Protein AF-A0A931W8F1-F1 (afdb_monomer_lite)

pLDDT: mean 91.64, std 8.69, range [52.78, 97.44]

Secondary structure (DSSP, 8-state):
-HHHHHHHHHHHHHHHHHHHHHHHHTT----HHHHHHHHHHHHTTS-HHHHTT--HHHHHHHHHHHHHHHHHHHHHHHT-

Rad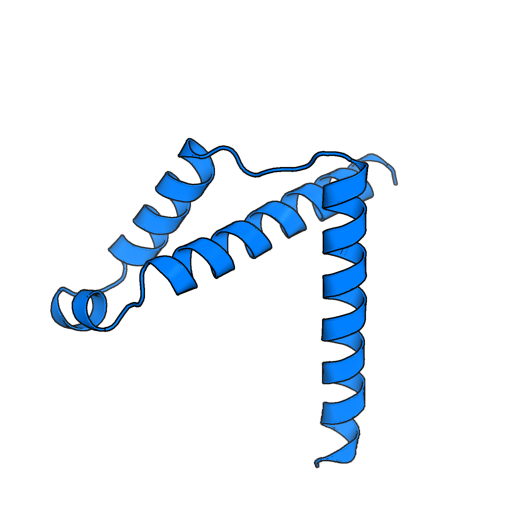ius of gyration: 15.7 Å; chains: 1; bounding box: 34×37×34 Å

Foldseek 3Di:
DVPVVVVVVVVVVVVLVVLVVLCVVVVPWDDPVRLVVVLVVVCVVDDPVVVVVDDSVVVSVVSRSVVSSVVSVVVVVVVD

Structure (mmCIF, N/CA/C/O backbone):
data_AF-A0A931W8F1-F1
#
_entry.id   AF-A0A931W8F1-F1
#
loop_
_atom_site.group_PDB
_atom_site.id
_atom_site.type_symbol
_atom_site.label_atom_id
_atom_site.label_alt_id
_atom_site.label_comp_id
_atom_site.label_asym_id
_atom_site.label_entity_id
_atom_site.label_seq_id
_atom_site.pdbx_PDB_ins_code
_atom_site.Cartn_x
_atom_site.Cartn_y
_atom_site.Cartn_z
_atom_site.occupancy
_atom_site.B_iso_or_equiv
_atom_site.auth_seq_id
_atom_site.auth_comp_id
_atom_site.auth_asym_id
_atom_site.auth_atom_id
_atom_site.pdbx_PDB_model_num
ATOM 1 N N . LEU A 1 1 ? 4.782 -24.901 -16.234 1.00 57.28 1 LEU A N 1
ATOM 2 C CA . LEU A 1 1 ? 4.950 -23.597 -15.548 1.00 57.28 1 LEU A CA 1
ATOM 3 C C . LEU A 1 1 ? 3.655 -22.789 -15.382 1.00 57.28 1 LEU A C 1
ATOM 5 O O . LEU A 1 1 ? 3.352 -22.445 -14.255 1.00 57.28 1 LEU A O 1
ATOM 9 N N . LYS A 1 2 ? 2.836 -22.529 -16.417 1.00 62.12 2 LYS A N 1
ATOM 10 C CA . LYS A 1 2 ? 1.618 -21.679 -16.297 1.00 62.12 2 LYS A CA 1
ATOM 11 C C . LYS A 1 2 ? 0.577 -22.081 -15.227 1.00 62.12 2 LYS A C 1
ATOM 13 O O . LYS A 1 2 ? -0.141 -21.213 -14.751 1.00 62.12 2 LYS A O 1
ATOM 18 N N . LYS A 1 3 ? 0.456 -23.366 -14.867 1.00 66.81 3 LYS A N 1
ATOM 19 C CA . LYS A 1 3 ? -0.562 -23.834 -13.904 1.00 66.81 3 LYS A CA 1
ATOM 20 C C . LYS A 1 3 ? -0.263 -23.452 -12.448 1.00 66.81 3 LYS A C 1
ATOM 22 O O . LYS A 1 3 ? -1.204 -23.113 -11.748 1.00 66.81 3 LYS A O 1
ATOM 27 N N . SER A 1 4 ? 0.999 -23.460 -12.005 1.00 69.38 4 SER A N 1
ATOM 28 C CA . SER A 1 4 ? 1.332 -23.122 -10.608 1.00 69.38 4 SER A CA 1
ATOM 29 C C . SER A 1 4 ? 1.186 -21.625 -10.322 1.00 69.38 4 SER A C 1
ATOM 31 O O . SER A 1 4 ? 0.662 -21.241 -9.289 1.00 69.38 4 SER A O 1
ATOM 33 N N . TRP A 1 5 ? 1.516 -20.776 -11.295 1.00 84.62 5 TRP A N 1
ATOM 34 C CA . TRP A 1 5 ? 1.427 -19.318 -11.161 1.00 84.62 5 TRP A CA 1
ATOM 35 C C . TRP A 1 5 ? -0.021 -18.814 -11.104 1.00 84.62 5 TRP A C 1
ATOM 37 O O . TRP A 1 5 ? -0.276 -17.707 -10.632 1.00 84.62 5 TRP A O 1
ATOM 47 N N . LYS A 1 6 ? -0.971 -19.615 -11.605 1.00 88.88 6 LYS A N 1
ATOM 48 C CA . LYS A 1 6 ? -2.391 -19.262 -11.649 1.00 88.88 6 LYS A CA 1
ATOM 49 C C . LYS A 1 6 ? -3.009 -19.242 -10.254 1.00 88.88 6 LYS A C 1
ATOM 51 O O . LYS A 1 6 ? -3.728 -18.298 -9.939 1.00 88.88 6 LYS A O 1
ATOM 56 N N . GLU A 1 7 ? -2.726 -20.254 -9.440 1.00 90.31 7 GLU A N 1
ATOM 57 C CA . GLU A 1 7 ? -3.265 -20.317 -8.079 1.00 90.31 7 GLU A CA 1
ATOM 58 C C . GLU A 1 7 ? -2.640 -19.234 -7.197 1.00 90.31 7 GLU A C 1
ATOM 60 O O . GLU A 1 7 ? -3.364 -18.534 -6.497 1.00 90.31 7 GLU A O 1
ATOM 65 N N . ASP A 1 8 ? -1.339 -18.972 -7.336 1.00 90.56 8 ASP A N 1
ATOM 66 C CA . ASP A 1 8 ? -0.685 -17.869 -6.622 1.00 90.56 8 ASP A CA 1
ATOM 67 C C . ASP A 1 8 ? -1.261 -16.502 -7.008 1.00 90.56 8 ASP A C 1
ATOM 69 O O . ASP A 1 8 ? -1.508 -15.653 -6.151 1.00 90.56 8 ASP A O 1
ATOM 73 N N . ALA A 1 9 ? -1.506 -16.273 -8.304 1.00 92.06 9 ALA A N 1
ATOM 74 C CA . ALA A 1 9 ? -2.143 -15.044 -8.771 1.00 92.06 9 ALA A CA 1
ATOM 75 C C . ALA A 1 9 ? -3.567 -14.905 -8.218 1.00 92.06 9 ALA A C 1
ATOM 77 O O . ALA A 1 9 ? -3.948 -13.827 -7.765 1.00 92.06 9 ALA A O 1
ATOM 78 N N . ARG A 1 10 ? -4.335 -16.001 -8.206 1.00 94.31 10 ARG A N 1
ATOM 79 C CA . ARG A 1 10 ? -5.680 -16.027 -7.627 1.00 94.31 10 ARG A CA 1
ATOM 80 C C . ARG A 1 10 ? -5.649 -15.698 -6.136 1.00 94.31 10 ARG A C 1
ATOM 82 O O . ARG A 1 10 ? -6.429 -14.854 -5.704 1.00 94.31 10 ARG A O 1
ATOM 89 N N . HIS A 1 11 ? -4.755 -16.320 -5.368 1.00 94.25 11 HIS A N 1
ATOM 90 C CA . HIS A 1 11 ? -4.606 -16.037 -3.941 1.00 94.25 11 HIS A CA 1
ATOM 91 C C . HIS A 1 11 ? -4.258 -14.571 -3.694 1.00 94.25 11 HIS A C 1
ATOM 93 O O . HIS A 1 11 ? -4.924 -13.928 -2.888 1.00 94.25 11 HIS A O 1
ATOM 99 N N . ARG A 1 12 ? -3.297 -14.006 -4.439 1.00 92.75 12 ARG A N 1
ATOM 100 C CA . ARG A 1 12 ? -2.937 -12.581 -4.320 1.00 92.75 12 ARG A CA 1
ATOM 101 C C . ARG A 1 12 ? -4.125 -11.651 -4.563 1.00 92.75 12 ARG A C 1
ATOM 103 O O . ARG A 1 12 ? -4.321 -10.715 -3.795 1.00 92.75 12 ARG A O 1
ATOM 110 N N . VAL A 1 13 ? -4.937 -11.926 -5.586 1.00 94.50 13 VAL A N 1
ATOM 111 C CA . VAL A 1 13 ? -6.142 -11.127 -5.863 1.00 94.50 13 VAL A CA 1
ATOM 112 C C . VAL A 1 13 ? -7.158 -11.251 -4.729 1.00 94.50 13 VAL A C 1
ATOM 114 O O . VAL A 1 13 ? -7.677 -10.238 -4.272 1.00 94.50 13 VAL A O 1
ATOM 117 N N . ILE A 1 14 ? -7.423 -12.469 -4.248 1.00 96.69 14 ILE A N 1
ATOM 118 C CA . ILE A 1 14 ? -8.377 -12.696 -3.153 1.00 96.69 14 ILE A CA 1
ATOM 119 C C . ILE A 1 14 ? -7.934 -11.954 -1.887 1.00 96.69 14 ILE A C 1
ATOM 121 O O . ILE A 1 14 ? -8.735 -11.217 -1.318 1.00 96.69 14 ILE A O 1
ATOM 125 N N . PHE A 1 15 ? -6.672 -12.093 -1.475 1.00 95.44 15 PHE A N 1
ATOM 126 C CA . PHE A 1 15 ? -6.158 -11.385 -0.300 1.00 95.44 15 PHE A CA 1
ATOM 127 C C . PHE A 1 15 ? -6.211 -9.868 -0.479 1.00 95.44 15 PHE A C 1
ATOM 129 O O . PHE A 1 15 ? -6.669 -9.179 0.426 1.00 95.44 15 PHE A O 1
ATOM 136 N N . GLY A 1 16 ? -5.850 -9.346 -1.656 1.00 94.31 16 GLY A N 1
ATOM 137 C CA . GLY A 1 16 ? -5.973 -7.914 -1.943 1.00 94.31 16 GLY A CA 1
ATOM 138 C C . GLY A 1 16 ? -7.410 -7.396 -1.805 1.00 94.31 16 GLY A C 1
ATOM 139 O O . GLY A 1 16 ? -7.633 -6.341 -1.216 1.00 94.31 16 GLY A O 1
ATOM 140 N N . LEU A 1 17 ? -8.400 -8.160 -2.282 1.00 96.00 17 LEU A N 1
ATOM 141 C CA . LEU A 1 17 ? -9.818 -7.810 -2.132 1.00 96.00 17 LEU A CA 1
ATOM 142 C C . LEU A 1 17 ? -10.283 -7.862 -0.671 1.00 96.00 17 LEU A C 1
ATOM 144 O O . LEU A 1 17 ? -11.047 -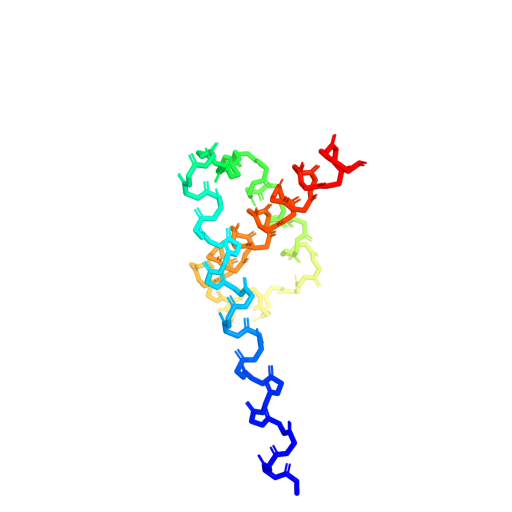6.995 -0.248 1.00 96.00 17 LEU A O 1
ATOM 148 N N . ILE A 1 18 ? -9.826 -8.854 0.097 1.00 97.12 18 ILE A N 1
ATOM 149 C CA . ILE A 1 18 ? -10.153 -8.984 1.523 1.00 97.12 18 ILE A CA 1
ATOM 150 C C . ILE A 1 18 ? -9.592 -7.794 2.306 1.00 97.12 18 ILE A C 1
ATOM 152 O O . ILE A 1 18 ? -10.351 -7.137 3.015 1.00 97.12 18 ILE A O 1
ATOM 156 N N . LEU A 1 19 ? -8.305 -7.475 2.134 1.00 96.69 19 LEU A N 1
ATOM 157 C CA . LEU A 1 19 ? -7.657 -6.346 2.811 1.00 96.69 19 LEU A CA 1
ATOM 158 C C . LEU A 1 19 ? -8.346 -5.020 2.464 1.00 96.69 19 LEU A C 1
ATOM 160 O O . LEU A 1 19 ? -8.666 -4.238 3.357 1.00 96.69 19 LEU A O 1
ATOM 164 N N . SER A 1 20 ? -8.670 -4.807 1.184 1.00 95.00 20 SER A N 1
ATOM 165 C CA . SER A 1 20 ? -9.400 -3.616 0.735 1.00 95.00 20 SER A CA 1
ATOM 166 C C . SER A 1 20 ? -10.790 -3.505 1.372 1.00 95.00 20 SER A C 1
ATOM 168 O O . SER A 1 20 ? -11.208 -2.413 1.767 1.00 95.00 20 SER A O 1
ATOM 170 N N . ASN A 1 21 ? -11.507 -4.625 1.513 1.00 97.12 21 ASN A N 1
ATOM 171 C CA . ASN A 1 21 ? -12.818 -4.629 2.156 1.00 97.12 21 ASN A CA 1
ATOM 172 C C . ASN A 1 21 ? -12.723 -4.321 3.657 1.00 97.12 21 ASN A C 1
ATOM 174 O O . ASN A 1 21 ? -13.480 -3.482 4.140 1.00 97.12 21 ASN A O 1
ATOM 178 N N . ILE A 1 22 ? -11.768 -4.927 4.371 1.00 97.44 22 ILE A N 1
ATOM 179 C CA . ILE A 1 22 ? -11.542 -4.647 5.799 1.00 97.44 22 ILE A CA 1
ATOM 180 C C . ILE A 1 22 ? -11.205 -3.168 5.989 1.00 97.44 22 ILE A C 1
ATOM 182 O O . ILE A 1 22 ? -11.862 -2.484 6.768 1.00 97.44 22 ILE A O 1
ATOM 186 N N . ALA A 1 23 ? -10.259 -2.633 5.213 1.00 97.06 23 ALA A N 1
ATOM 187 C CA . ALA A 1 23 ? -9.892 -1.223 5.298 1.00 97.06 23 ALA A CA 1
ATOM 188 C C . ALA A 1 23 ? -11.087 -0.287 5.065 1.00 97.06 23 ALA A C 1
ATOM 190 O O . ALA A 1 23 ? -11.230 0.727 5.747 1.00 97.06 23 ALA A O 1
ATOM 191 N N . LYS A 1 24 ? -11.980 -0.634 4.129 1.00 96.62 24 LYS A N 1
ATOM 192 C CA . LYS A 1 24 ? -13.209 0.127 3.880 1.00 96.62 24 LYS A CA 1
ATOM 193 C C . LYS A 1 24 ? -14.183 0.059 5.057 1.00 96.62 24 LYS A C 1
ATOM 195 O O . LYS A 1 24 ? -14.773 1.085 5.390 1.00 96.62 24 LYS A O 1
ATOM 200 N N . GLN A 1 25 ? -14.386 -1.122 5.638 1.00 97.31 25 GLN A N 1
ATOM 201 C CA . GLN A 1 25 ? -15.310 -1.329 6.757 1.00 97.31 25 GLN A CA 1
ATOM 202 C C . GLN A 1 25 ? -14.840 -0.608 8.024 1.00 97.31 25 GLN A C 1
ATOM 204 O O . GLN A 1 25 ? -15.640 0.043 8.688 1.00 97.31 25 GLN A O 1
ATOM 209 N N . GLU A 1 26 ? -13.538 -0.652 8.283 1.00 96.12 26 GLU A N 1
ATOM 210 C CA . GLU A 1 26 ? -12.892 -0.070 9.465 1.00 96.12 26 GLU A CA 1
ATOM 211 C C . GLU A 1 26 ? -12.505 1.408 9.268 1.00 96.12 26 GLU A C 1
ATOM 213 O O . GLU A 1 26 ? -11.964 2.054 10.162 1.00 96.12 26 GLU A O 1
ATOM 218 N N . GLY A 1 27 ? -12.762 1.972 8.082 1.00 95.81 27 GLY A N 1
ATOM 219 C CA . GLY A 1 27 ? -12.438 3.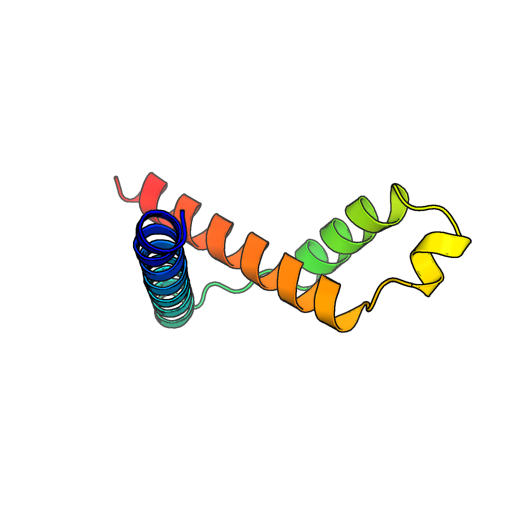364 7.768 1.00 95.81 27 GLY A CA 1
ATOM 220 C C . GLY A 1 27 ? -10.935 3.667 7.737 1.00 95.81 27 GLY A C 1
ATOM 221 O O . GLY A 1 27 ? -10.544 4.824 7.895 1.00 95.81 27 GLY A O 1
ATOM 222 N N . LEU A 1 28 ? -10.090 2.657 7.515 1.00 95.75 28 LEU A N 1
ATOM 223 C CA . LEU A 1 28 ? -8.635 2.791 7.507 1.00 95.75 28 LEU A CA 1
ATOM 224 C C . LEU A 1 28 ? -8.173 3.512 6.244 1.00 95.75 28 LEU A C 1
ATOM 226 O O . LEU A 1 28 ? -8.337 3.025 5.121 1.00 95.75 28 LEU A O 1
ATOM 230 N N . LYS A 1 29 ? -7.564 4.680 6.434 1.00 95.00 29 LYS A N 1
ATOM 231 C CA . LYS A 1 29 ? -6.951 5.472 5.370 1.00 95.00 29 LYS A CA 1
ATOM 232 C C . LYS A 1 29 ? -5.602 5.998 5.855 1.00 95.00 29 LYS A C 1
ATOM 234 O O . LYS A 1 29 ? -5.558 6.560 6.951 1.00 95.00 29 LYS A O 1
ATOM 239 N N . PRO A 1 30 ? -4.530 5.855 5.060 1.00 92.56 30 PRO A N 1
ATOM 240 C CA . PRO A 1 30 ? -3.276 6.539 5.335 1.00 92.56 30 PRO A CA 1
ATOM 241 C C . PRO A 1 30 ? -3.505 8.049 5.444 1.00 92.56 30 PRO A C 1
ATOM 243 O O . PRO A 1 30 ? -4.298 8.613 4.690 1.00 92.56 30 PRO A O 1
ATOM 246 N N . LEU A 1 31 ? -2.808 8.698 6.375 1.00 93.12 31 LEU A N 1
ATOM 247 C CA . LEU A 1 31 ? -2.757 10.157 6.436 1.00 93.12 31 LEU A CA 1
ATOM 248 C C . LEU A 1 31 ? -1.961 10.692 5.240 1.00 93.12 31 LEU A C 1
ATOM 250 O O . LEU A 1 31 ? -0.926 10.121 4.890 1.00 93.12 31 LEU A O 1
ATOM 254 N N . ASP A 1 32 ? -2.393 11.819 4.673 1.00 90.88 32 ASP A N 1
ATOM 255 C CA . ASP A 1 32 ? -1.738 12.445 3.513 1.00 90.88 32 ASP A CA 1
ATOM 256 C C . ASP A 1 32 ? -0.250 12.743 3.774 1.00 90.88 32 ASP A C 1
ATOM 258 O O . ASP A 1 32 ? 0.600 12.576 2.898 1.00 90.88 32 ASP A O 1
ATOM 262 N N . GLU A 1 33 ? 0.084 13.126 5.011 1.00 92.62 33 GLU A N 1
ATOM 263 C CA . GLU A 1 33 ? 1.464 13.354 5.446 1.00 92.62 33 GLU A CA 1
ATOM 264 C C . GLU A 1 33 ? 2.291 12.059 5.439 1.00 92.62 33 GLU A C 1
ATOM 266 O O . GLU A 1 33 ? 3.418 12.043 4.945 1.00 92.62 33 GLU A O 1
ATOM 271 N N . ALA A 1 34 ? 1.734 10.950 5.936 1.00 89.88 34 ALA A N 1
ATOM 272 C CA . ALA A 1 34 ? 2.417 9.656 5.949 1.00 89.88 34 ALA A CA 1
ATOM 273 C C . ALA A 1 34 ? 2.661 9.140 4.523 1.00 89.88 34 ALA A C 1
ATOM 275 O O . ALA A 1 34 ? 3.751 8.654 4.221 1.00 89.88 34 ALA A O 1
ATOM 276 N N . LEU A 1 35 ? 1.671 9.306 3.640 1.00 93.69 35 LEU A N 1
ATOM 277 C CA . LEU A 1 35 ? 1.774 8.964 2.224 1.00 93.69 35 LEU A CA 1
ATOM 278 C C . LEU A 1 35 ? 2.871 9.780 1.528 1.00 93.69 35 LEU A C 1
ATOM 280 O O . LEU A 1 35 ? 3.740 9.211 0.865 1.00 93.69 35 LEU A O 1
ATOM 284 N N . SER A 1 36 ? 2.870 11.099 1.727 1.00 93.75 36 SER A N 1
ATOM 285 C CA . SER A 1 36 ? 3.856 12.008 1.128 1.00 93.75 36 SER A CA 1
ATOM 286 C C . SER A 1 36 ? 5.275 11.701 1.610 1.00 93.75 36 SER A C 1
ATOM 288 O O . SER A 1 36 ? 6.192 11.573 0.798 1.00 93.75 36 SER A O 1
ATOM 290 N N . ASN A 1 37 ? 5.447 11.493 2.918 1.00 95.19 37 ASN A N 1
ATOM 291 C CA . ASN A 1 37 ? 6.735 11.138 3.511 1.00 95.19 37 ASN A CA 1
ATOM 292 C C . ASN A 1 37 ? 7.293 9.828 2.940 1.00 95.19 37 ASN A C 1
ATOM 294 O O . ASN A 1 37 ? 8.497 9.719 2.700 1.00 95.19 37 ASN A O 1
ATOM 298 N N . GLU A 1 38 ? 6.438 8.832 2.712 1.00 94.44 38 GLU A N 1
ATOM 299 C CA . GLU A 1 38 ? 6.867 7.544 2.171 1.00 94.44 38 GLU A CA 1
ATOM 300 C C . GLU A 1 38 ? 7.216 7.632 0.676 1.00 94.44 38 GLU A C 1
ATOM 302 O O . GLU A 1 38 ? 8.251 7.109 0.254 1.00 94.44 38 GLU A O 1
ATOM 307 N N . ILE A 1 39 ? 6.434 8.386 -0.107 1.00 94.62 39 ILE A N 1
ATOM 308 C CA . ILE A 1 39 ? 6.766 8.717 -1.503 1.00 94.62 39 ILE A CA 1
ATOM 309 C C . ILE A 1 39 ? 8.139 9.391 -1.574 1.00 94.62 39 ILE A C 1
ATOM 311 O O . ILE A 1 39 ? 9.002 8.967 -2.345 1.00 94.62 39 ILE A O 1
ATOM 315 N N . GLU A 1 40 ? 8.379 10.413 -0.753 1.00 94.06 40 GLU A N 1
ATOM 316 C CA . GLU A 1 40 ? 9.653 11.132 -0.747 1.00 94.06 40 GLU A CA 1
ATOM 317 C C . GLU A 1 40 ? 10.836 10.234 -0.379 1.00 94.06 40 GLU A C 1
ATOM 319 O O . GLU A 1 40 ? 11.889 10.318 -1.017 1.00 94.06 40 GLU A O 1
ATOM 324 N N . LYS A 1 41 ? 10.688 9.358 0.623 1.00 94.12 41 LYS A N 1
ATOM 325 C CA . LYS A 1 41 ? 11.733 8.386 0.986 1.00 94.12 41 LYS A CA 1
ATOM 326 C C . LYS A 1 41 ? 12.090 7.470 -0.179 1.00 94.12 41 LYS A C 1
ATOM 328 O O . LYS A 1 41 ? 13.273 7.225 -0.402 1.00 94.12 41 LYS A O 1
ATOM 333 N N . ILE A 1 42 ? 11.095 6.981 -0.917 1.00 91.38 42 ILE A N 1
ATOM 334 C CA . ILE A 1 42 ? 11.324 6.112 -2.075 1.00 91.38 42 ILE A CA 1
ATOM 335 C C . ILE A 1 42 ? 12.042 6.891 -3.176 1.00 91.38 42 ILE A C 1
ATOM 337 O O . ILE A 1 42 ? 13.071 6.432 -3.671 1.00 91.38 42 ILE A O 1
ATOM 341 N N . LEU A 1 43 ? 11.556 8.090 -3.511 1.00 93.06 43 LEU A N 1
ATOM 342 C CA . LEU A 1 43 ? 12.116 8.920 -4.581 1.00 93.06 43 LEU A CA 1
ATOM 343 C C . LEU A 1 43 ? 13.553 9.384 -4.301 1.00 93.06 43 LEU A C 1
ATOM 345 O O . L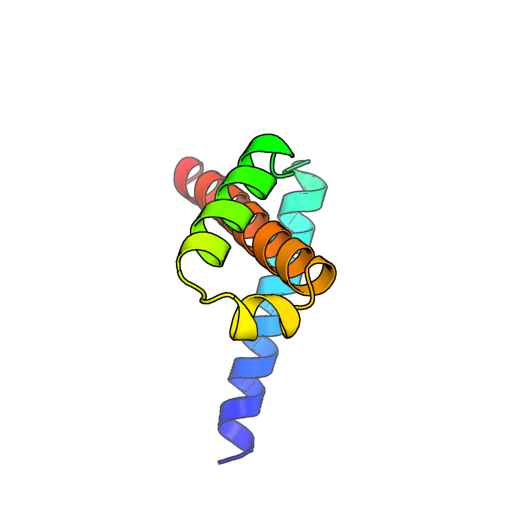EU A 1 43 ? 14.326 9.527 -5.246 1.00 93.06 43 LEU A O 1
ATOM 349 N N . LYS A 1 44 ? 13.950 9.555 -3.030 1.00 93.94 44 LYS A N 1
ATOM 350 C CA . LYS A 1 44 ? 15.335 9.901 -2.643 1.00 93.94 44 LYS A CA 1
ATOM 351 C C . LYS A 1 44 ? 16.381 8.895 -3.128 1.00 93.94 44 LYS A C 1
ATOM 353 O O . LYS A 1 44 ? 17.542 9.265 -3.272 1.00 93.94 44 LYS A O 1
ATOM 358 N N . ASN A 1 45 ? 15.982 7.652 -3.391 1.00 92.25 45 ASN A N 1
ATOM 359 C CA . ASN A 1 45 ? 16.890 6.604 -3.854 1.00 92.25 45 ASN A CA 1
ATOM 360 C C . ASN A 1 45 ? 17.091 6.595 -5.379 1.00 92.25 45 ASN A C 1
ATOM 362 O O . ASN A 1 45 ? 17.876 5.791 -5.878 1.00 92.25 45 ASN A O 1
ATOM 366 N N . TYR A 1 46 ? 16.403 7.469 -6.122 1.00 91.75 46 TYR A N 1
ATOM 367 C CA . TYR A 1 46 ? 16.453 7.514 -7.583 1.00 91.75 46 TYR A CA 1
ATOM 368 C C . TYR A 1 46 ? 17.184 8.756 -8.094 1.00 91.75 46 TYR A C 1
ATOM 370 O O . TYR A 1 46 ? 17.036 9.861 -7.572 1.00 91.75 46 TYR A O 1
ATOM 378 N N . GLY A 1 47 ? 17.968 8.574 -9.159 1.00 92.75 47 GLY A N 1
ATOM 379 C CA . GLY A 1 47 ? 18.657 9.669 -9.835 1.00 92.75 47 GLY A CA 1
ATOM 380 C C . GLY A 1 47 ? 17.720 10.520 -10.711 1.00 92.75 47 GLY A C 1
ATOM 381 O O . GLY A 1 47 ? 16.620 10.083 -11.057 1.00 92.75 47 GLY A O 1
ATOM 382 N N . PRO A 1 48 ? 18.161 11.716 -11.152 1.00 89.75 48 PRO A N 1
ATOM 383 C CA . PRO A 1 48 ? 17.333 12.648 -11.926 1.00 89.75 48 PRO A CA 1
ATOM 384 C C . PRO A 1 48 ? 16.735 12.071 -13.216 1.00 89.75 48 PRO A C 1
ATOM 386 O O . PRO A 1 48 ? 15.623 12.435 -13.590 1.00 89.75 48 PRO A O 1
ATOM 389 N N . GLU A 1 49 ? 17.450 11.176 -13.903 1.00 92.38 49 GLU A N 1
ATOM 390 C CA . GLU A 1 49 ? 16.961 10.553 -15.142 1.00 92.38 49 GLU A CA 1
ATOM 391 C C . GLU A 1 49 ? 15.927 9.448 -14.897 1.00 92.38 49 GLU A C 1
ATOM 393 O O . GLU A 1 49 ? 15.062 9.222 -15.744 1.00 92.38 49 GLU A O 1
ATOM 398 N N . ASP A 1 50 ? 15.967 8.787 -13.740 1.00 92.00 50 ASP A N 1
ATOM 399 C CA . ASP A 1 50 ? 14.979 7.770 -13.380 1.00 92.00 50 ASP A CA 1
ATOM 400 C C . ASP A 1 50 ? 13.703 8.413 -12.841 1.00 92.00 50 ASP A C 1
ATOM 402 O O . ASP A 1 50 ? 12.609 7.991 -13.207 1.00 92.00 50 ASP A O 1
ATOM 406 N N . LEU A 1 51 ? 13.825 9.516 -12.094 1.00 90.69 51 LEU A N 1
ATOM 407 C CA . LEU A 1 51 ? 12.680 10.300 -11.616 1.00 90.69 51 LEU A CA 1
ATOM 408 C C . LEU A 1 51 ? 11.758 10.777 -12.750 1.00 90.69 51 LEU A C 1
ATOM 410 O O . LEU A 1 51 ? 10.551 10.883 -12.546 1.00 90.69 51 LEU A O 1
ATOM 414 N N . LYS A 1 52 ? 12.295 11.035 -13.951 1.00 91.94 52 LYS A N 1
ATOM 415 C CA . LYS A 1 52 ? 11.496 11.420 -15.132 1.00 91.94 52 LYS A CA 1
ATOM 416 C C . LYS A 1 52 ? 10.655 10.273 -15.700 1.00 91.94 52 LYS A C 1
ATOM 418 O O . LYS A 1 52 ? 9.701 10.534 -16.425 1.00 91.94 52 LYS A O 1
ATOM 423 N N . LYS A 1 53 ? 11.031 9.023 -15.423 1.00 94.44 53 LYS A N 1
ATOM 424 C CA . LYS A 1 53 ? 10.345 7.818 -15.918 1.00 94.44 53 LYS A CA 1
ATOM 425 C C . LYS A 1 53 ? 9.273 7.317 -14.952 1.00 94.44 53 LYS A C 1
ATOM 427 O O . LYS A 1 53 ? 8.493 6.448 -15.323 1.00 94.44 53 LYS A O 1
ATOM 432 N N . ILE A 1 54 ? 9.259 7.825 -13.721 1.00 92.69 54 ILE A N 1
ATOM 433 C CA . ILE A 1 54 ? 8.311 7.413 -12.689 1.00 92.69 54 ILE A CA 1
ATOM 434 C C . ILE A 1 54 ? 6.973 8.113 -12.926 1.00 92.69 54 ILE A C 1
ATOM 436 O O . ILE A 1 54 ? 6.885 9.343 -12.881 1.00 92.69 54 ILE A O 1
ATOM 440 N N . ASP A 1 55 ? 5.912 7.327 -13.107 1.00 94.12 55 ASP A N 1
ATOM 441 C CA . ASP A 1 55 ? 4.547 7.830 -12.988 1.00 94.12 55 ASP A CA 1
ATOM 442 C C . ASP A 1 55 ? 4.227 8.037 -11.503 1.00 94.12 55 ASP A C 1
ATOM 444 O O . ASP A 1 55 ? 4.041 7.094 -10.731 1.00 94.12 55 ASP A O 1
ATOM 448 N N . LYS A 1 56 ? 4.182 9.305 -11.088 1.00 89.94 56 LYS A N 1
ATOM 449 C CA . LYS A 1 56 ? 3.919 9.677 -9.695 1.00 89.94 56 LYS A CA 1
ATOM 450 C C . LYS A 1 56 ? 2.542 9.226 -9.216 1.00 89.94 56 LYS A C 1
ATOM 452 O O . LYS A 1 56 ? 2.412 8.891 -8.045 1.00 89.94 56 LYS A O 1
ATOM 457 N N . LYS A 1 57 ? 1.539 9.205 -10.096 1.00 93.25 57 LYS A N 1
ATOM 458 C CA . LYS A 1 57 ? 0.173 8.817 -9.735 1.00 93.25 57 LYS A CA 1
ATOM 459 C C . LYS A 1 57 ? 0.079 7.312 -9.510 1.00 93.25 57 LYS A C 1
ATOM 461 O O . LYS A 1 57 ? -0.601 6.867 -8.588 1.00 93.25 57 LYS A O 1
ATOM 466 N N . GLU A 1 58 ? 0.770 6.532 -10.338 1.00 94.19 58 GLU A N 1
ATOM 467 C CA . GLU A 1 58 ? 0.872 5.085 -10.141 1.00 94.19 58 GLU A CA 1
ATOM 468 C C . GLU A 1 58 ? 1.634 4.756 -8.851 1.00 94.19 58 GLU A C 1
ATOM 470 O O . GLU A 1 58 ? 1.169 3.942 -8.051 1.00 94.19 58 GLU A O 1
ATOM 475 N N . LEU A 1 59 ? 2.752 5.448 -8.602 1.00 93.94 59 LEU A N 1
ATOM 476 C CA . LEU A 1 59 ? 3.532 5.299 -7.373 1.00 93.94 59 LEU A CA 1
ATOM 477 C C . LEU A 1 59 ? 2.710 5.644 -6.123 1.00 93.94 59 LEU A C 1
ATOM 479 O O . LEU A 1 59 ? 2.726 4.893 -5.150 1.00 93.94 59 LEU A O 1
ATOM 483 N N . GLU A 1 60 ? 1.978 6.757 -6.154 1.00 94.94 60 GLU A N 1
ATOM 484 C CA . GLU A 1 60 ? 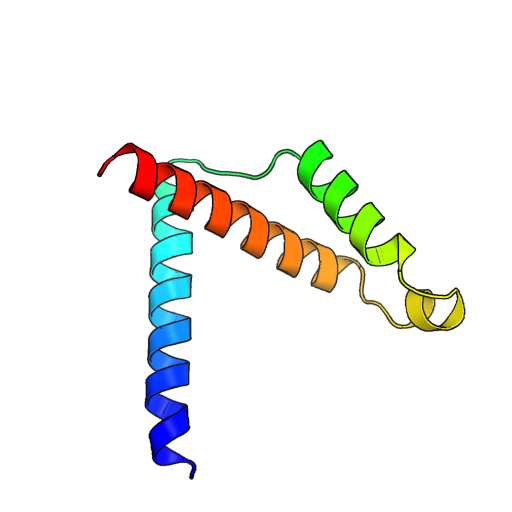1.090 7.174 -5.067 1.00 94.94 60 GLU A CA 1
ATOM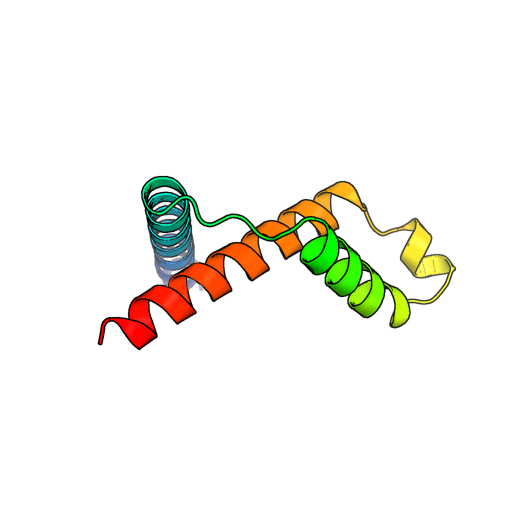 485 C C . GLU A 1 60 ? 0.019 6.114 -4.789 1.00 94.94 60 GLU A C 1
ATOM 487 O O . GLU A 1 60 ? -0.163 5.713 -3.641 1.00 94.94 60 GLU A O 1
ATOM 492 N N . GLY A 1 61 ? -0.636 5.593 -5.832 1.00 94.88 61 GLY A N 1
ATOM 493 C CA . GLY A 1 61 ? -1.629 4.525 -5.691 1.00 94.88 61 GLY A CA 1
ATOM 494 C C . GLY A 1 61 ? -1.044 3.235 -5.110 1.00 94.88 61 GLY A C 1
ATOM 495 O O . GLY A 1 61 ? -1.668 2.602 -4.254 1.00 94.88 61 GLY A O 1
ATOM 496 N N . TYR A 1 62 ? 0.168 2.865 -5.530 1.00 94.44 62 TYR A N 1
ATOM 497 C CA . TYR A 1 62 ? 0.881 1.708 -4.993 1.00 94.44 62 TYR A CA 1
ATOM 498 C C . TYR A 1 62 ? 1.200 1.880 -3.500 1.00 94.44 62 TYR A C 1
ATOM 500 O O . TYR A 1 62 ? 0.862 1.010 -2.694 1.00 94.44 62 TYR A O 1
ATOM 508 N N . ILE A 1 63 ? 1.794 3.015 -3.116 1.00 96.19 63 ILE A N 1
ATOM 509 C CA . ILE A 1 63 ? 2.173 3.290 -1.722 1.00 96.19 63 ILE A CA 1
ATOM 510 C C . ILE A 1 63 ? 0.932 3.414 -0.841 1.00 96.19 63 ILE A C 1
ATOM 512 O O . ILE A 1 63 ? 0.922 2.883 0.267 1.00 96.19 63 ILE A O 1
ATOM 516 N N . TYR A 1 64 ? -0.135 4.043 -1.337 1.00 96.50 64 TYR A N 1
ATOM 517 C CA . TYR A 1 64 ? -1.411 4.109 -0.630 1.00 96.50 64 TYR A CA 1
ATOM 518 C C . TYR A 1 64 ? -1.923 2.709 -0.280 1.00 96.50 64 TYR A C 1
ATOM 520 O O . TYR A 1 64 ? -2.235 2.436 0.880 1.00 96.50 64 TYR A O 1
ATOM 528 N N . GLY A 1 65 ? -1.978 1.809 -1.269 1.00 95.00 65 GLY A N 1
ATOM 529 C CA . GLY A 1 65 ? -2.423 0.432 -1.061 1.00 95.00 65 GLY A CA 1
ATOM 530 C C . GLY A 1 65 ? -1.522 -0.332 -0.092 1.00 95.00 65 GLY A C 1
ATOM 531 O O . GLY A 1 65 ? -2.022 -1.050 0.772 1.00 95.00 65 GLY A O 1
ATOM 532 N N . GLN A 1 66 ? -0.204 -0.139 -0.187 1.00 95.50 66 GLN A N 1
ATOM 533 C CA . GLN A 1 66 ? 0.755 -0.736 0.741 1.00 95.50 66 GLN A CA 1
ATOM 534 C C . GLN A 1 66 ? 0.504 -0.268 2.182 1.00 95.50 66 GLN A C 1
ATOM 536 O O . GLN A 1 66 ? 0.299 -1.102 3.058 1.00 95.50 66 GLN A O 1
ATOM 541 N N . LEU A 1 67 ? 0.449 1.045 2.426 1.00 96.38 67 LEU A N 1
ATOM 542 C CA . LEU A 1 67 ? 0.211 1.604 3.761 1.00 96.38 67 LEU A CA 1
ATOM 543 C C . LEU A 1 67 ? -1.143 1.169 4.330 1.00 96.38 67 LEU A C 1
ATOM 545 O O . LEU A 1 67 ? -1.238 0.825 5.504 1.00 96.38 67 LEU A O 1
ATOM 549 N N . GLN A 1 68 ? -2.189 1.144 3.504 1.00 96.06 68 GLN A N 1
ATOM 550 C CA . GLN A 1 68 ? -3.511 0.693 3.931 1.00 96.06 68 GLN A CA 1
ATOM 551 C C . GLN A 1 68 ? -3.508 -0.793 4.328 1.00 96.06 68 GLN A C 1
ATOM 553 O O . GLN A 1 68 ? -4.128 -1.152 5.328 1.00 96.06 68 GLN A O 1
ATOM 558 N N . ASN A 1 69 ? -2.786 -1.648 3.597 1.00 95.88 69 ASN A N 1
ATOM 559 C CA . ASN A 1 69 ? -2.625 -3.054 3.968 1.00 95.88 69 ASN A CA 1
ATOM 560 C C . ASN A 1 69 ? -1.878 -3.207 5.300 1.00 95.88 69 ASN A C 1
ATOM 562 O O . ASN A 1 69 ? -2.326 -3.975 6.146 1.00 95.88 69 ASN A O 1
ATOM 566 N N . GLU A 1 70 ? -0.806 -2.440 5.526 1.00 95.44 70 GLU A N 1
ATOM 567 C CA . GLU A 1 70 ? -0.093 -2.425 6.814 1.00 95.44 70 GLU A CA 1
ATOM 568 C C . GLU A 1 70 ? -1.009 -2.001 7.970 1.00 95.44 70 GLU A C 1
ATOM 570 O O . GLU A 1 70 ? -0.970 -2.588 9.049 1.00 95.44 70 GLU A O 1
ATOM 575 N N . MET A 1 71 ? -1.892 -1.018 7.764 1.00 96.25 71 MET A N 1
ATOM 576 C CA . MET A 1 71 ? -2.890 -0.641 8.774 1.00 96.25 71 MET A CA 1
ATOM 577 C C . MET A 1 71 ? -3.849 -1.796 9.092 1.00 96.25 71 MET A C 1
ATOM 579 O O . MET A 1 71 ? -4.172 -2.013 10.259 1.00 96.25 71 MET A O 1
ATOM 583 N N . VAL A 1 72 ? -4.286 -2.548 8.076 1.00 97.19 72 VAL A N 1
ATOM 584 C CA . VAL A 1 72 ? -5.129 -3.738 8.270 1.00 97.19 72 VAL A CA 1
ATOM 585 C C . VAL A 1 72 ? -4.370 -4.832 9.021 1.00 97.19 72 VAL A C 1
ATOM 587 O O . VAL A 1 72 ? -4.930 -5.416 9.943 1.00 97.19 72 VAL A O 1
ATOM 590 N N . PHE A 1 73 ? -3.106 -5.101 8.681 1.00 96.31 73 PHE A N 1
ATOM 591 C CA . PHE A 1 73 ? -2.302 -6.092 9.405 1.00 96.31 73 PHE A CA 1
ATOM 592 C C . PHE A 1 73 ? -2.122 -5.710 10.873 1.00 96.31 73 PHE A C 1
ATOM 594 O O . PHE A 1 73 ? -2.439 -6.518 11.742 1.00 96.31 73 PHE A O 1
ATOM 601 N N . ASN A 1 74 ? -1.759 -4.456 11.155 1.00 95.88 74 ASN A N 1
ATOM 602 C CA . ASN A 1 74 ? -1.671 -3.947 12.523 1.00 95.88 74 ASN A CA 1
ATOM 603 C C . ASN A 1 74 ? -2.997 -4.100 13.288 1.00 95.88 74 ASN A C 1
ATOM 605 O O . ASN A 1 74 ? -2.999 -4.441 14.469 1.00 95.88 74 ASN A O 1
ATOM 609 N N . LEU A 1 75 ? -4.141 -3.860 12.639 1.00 95.44 75 LEU A N 1
ATOM 610 C CA . LEU A 1 75 ? -5.451 -4.075 13.256 1.00 95.44 75 LEU A CA 1
ATOM 611 C C . LEU A 1 75 ? -5.681 -5.555 13.605 1.00 95.44 75 LEU A C 1
ATOM 613 O O . LEU A 1 75 ? -6.185 -5.857 14.684 1.00 95.44 75 LEU A O 1
ATOM 617 N N . LEU A 1 76 ? -5.352 -6.474 12.696 1.00 94.38 76 LEU A N 1
ATOM 618 C CA . LEU A 1 76 ? -5.567 -7.911 12.893 1.00 94.38 76 LEU A CA 1
ATOM 619 C C . LEU A 1 76 ? -4.629 -8.498 13.957 1.00 94.38 76 LEU A C 1
ATOM 621 O O . LEU A 1 76 ? -5.061 -9.324 14.759 1.00 94.38 76 LEU A O 1
ATOM 625 N N . GLU A 1 77 ? -3.377 -8.046 14.000 1.00 93.75 77 GLU A N 1
ATOM 626 C CA . GLU A 1 77 ? -2.389 -8.476 14.996 1.00 93.75 77 GLU A CA 1
ATOM 627 C C . GLU A 1 77 ? -2.758 -8.016 16.408 1.00 93.75 77 GLU A C 1
ATOM 629 O O . GLU A 1 77 ? -2.623 -8.783 17.353 1.00 93.75 77 GLU A O 1
ATOM 634 N N . ASN A 1 78 ? -3.295 -6.801 16.557 1.00 88.88 78 ASN A N 1
ATOM 635 C CA . ASN A 1 78 ? -3.724 -6.281 17.860 1.00 88.88 78 ASN A CA 1
ATOM 636 C C . ASN A 1 78 ? -5.063 -6.863 18.355 1.00 88.88 78 ASN A C 1
ATOM 638 O O . ASN A 1 78 ? -5.421 -6.666 19.515 1.00 88.88 78 ASN A O 1
ATOM 642 N N . ASN A 1 79 ? -5.808 -7.554 17.487 1.00 68.50 79 ASN A N 1
ATOM 643 C CA . ASN A 1 79 ? -7.050 -8.262 17.821 1.00 68.50 79 ASN A CA 1
ATOM 644 C C . ASN A 1 79 ? -6.852 -9.783 18.001 1.00 68.50 79 ASN A C 1
ATOM 646 O O . ASN A 1 79 ? -7.839 -10.499 18.185 1.00 68.50 79 ASN A O 1
ATOM 650 N N . SER A 1 80 ? -5.608 -10.270 17.910 1.00 52.78 80 SER A N 1
ATOM 651 C CA . SER A 1 80 ? -5.219 -11.675 18.115 1.00 52.78 80 SER A CA 1
ATOM 652 C C . SER A 1 80 ? -4.738 -11.918 19.544 1.00 52.78 80 SER A C 1
ATOM 654 O O . SER A 1 80 ? -5.037 -13.012 20.074 1.00 52.78 80 SER A O 1
#

Sequence (80 aa):
LKKSWKEDARHRVIFGLILSNIAKQEGLKPLDEALSNEIEKILKNYGPEDLKKIDKKELEGYIYGQLQNEMVFNLLENNS